Protein AF-A0A354J0E9-F1 (afdb_monomer_lite)

Structure (mmCIF, N/CA/C/O backbone):
data_AF-A0A354J0E9-F1
#
_entry.id   AF-A0A354J0E9-F1
#
loop_
_atom_site.group_PDB
_atom_site.id
_atom_site.type_symbol
_atom_site.label_atom_id
_atom_site.label_alt_id
_atom_site.label_comp_id
_atom_site.label_asym_id
_atom_site.label_entity_id
_atom_site.label_seq_id
_atom_site.pdbx_PDB_ins_code
_atom_site.Cartn_x
_atom_site.Cartn_y
_atom_site.Cartn_z
_atom_site.occupancy
_atom_site.B_iso_or_equiv
_atom_site.auth_seq_id
_atom_site.auth_comp_id
_atom_site.auth_asym_id
_atom_site.auth_atom_id
_atom_site.pdbx_PDB_model_num
ATOM 1 N N . ALA A 1 1 ? 22.293 -32.552 2.836 1.00 43.09 1 ALA A N 1
ATOM 2 C CA . ALA A 1 1 ? 20.929 -32.004 2.732 1.00 43.09 1 ALA A CA 1
ATOM 3 C C . ALA A 1 1 ? 20.400 -31.804 4.140 1.00 43.09 1 ALA A C 1
ATOM 5 O O . ALA A 1 1 ? 20.319 -32.776 4.877 1.00 43.09 1 ALA A O 1
ATOM 6 N N . THR A 1 2 ? 20.092 -30.565 4.510 1.00 33.94 2 THR A N 1
ATOM 7 C CA . THR A 1 2 ? 19.460 -30.246 5.795 1.00 33.94 2 THR A CA 1
ATOM 8 C C . THR A 1 2 ? 18.425 -29.159 5.519 1.00 33.94 2 THR A C 1
ATOM 10 O O . THR A 1 2 ? 18.826 -28.030 5.237 1.00 33.94 2 THR A O 1
ATOM 13 N N . PRO A 1 3 ? 17.114 -29.452 5.519 1.00 43.84 3 PRO A N 1
ATOM 14 C CA . PRO A 1 3 ? 16.103 -28.412 5.483 1.00 43.84 3 PRO A CA 1
ATOM 15 C C . PRO A 1 3 ? 15.798 -28.003 6.928 1.00 43.84 3 PRO A C 1
ATOM 17 O O . PRO A 1 3 ? 15.348 -28.819 7.727 1.00 43.84 3 PRO A O 1
ATOM 20 N N . ALA A 1 4 ? 16.067 -26.748 7.284 1.00 33.78 4 ALA A N 1
ATOM 21 C CA . ALA A 1 4 ? 15.714 -26.200 8.590 1.00 33.78 4 ALA A CA 1
ATOM 22 C C . ALA A 1 4 ? 14.626 -25.123 8.451 1.00 33.78 4 ALA A C 1
ATOM 24 O O . ALA A 1 4 ? 14.905 -23.964 8.167 1.00 33.78 4 ALA A O 1
ATOM 25 N N . VAL A 1 5 ? 13.398 -25.592 8.699 1.00 41.91 5 VAL A N 1
ATOM 26 C CA . VAL A 1 5 ? 12.271 -24.946 9.395 1.00 41.91 5 VAL A CA 1
ATOM 27 C C . VAL A 1 5 ? 11.585 -23.728 8.741 1.00 41.91 5 VAL A C 1
ATOM 29 O O . VAL A 1 5 ? 12.119 -22.620 8.763 1.00 41.91 5 VAL A O 1
ATOM 32 N N . PRO A 1 6 ? 10.319 -23.871 8.297 1.00 40.91 6 PRO A N 1
ATOM 33 C CA . PRO A 1 6 ? 9.409 -22.741 8.181 1.00 40.91 6 PRO A CA 1
ATOM 34 C C . PRO A 1 6 ? 8.894 -22.376 9.581 1.00 40.91 6 PRO A C 1
ATOM 36 O O . PRO A 1 6 ? 8.433 -23.239 10.324 1.00 40.91 6 PRO A O 1
ATOM 39 N N . THR A 1 7 ? 8.933 -21.101 9.957 1.00 41.53 7 THR A N 1
ATOM 40 C CA . THR A 1 7 ? 8.170 -20.601 11.110 1.00 41.53 7 THR A CA 1
ATOM 41 C C . THR A 1 7 ? 6.913 -19.884 10.617 1.00 41.53 7 THR A C 1
ATOM 43 O O . THR A 1 7 ? 6.987 -18.714 10.242 1.00 41.53 7 THR A O 1
ATOM 46 N N . PRO A 1 8 ? 5.728 -20.523 10.626 1.00 56.34 8 PRO A N 1
ATOM 47 C CA . PRO A 1 8 ? 4.471 -19.811 10.501 1.00 56.34 8 PRO A CA 1
ATOM 48 C C . PRO A 1 8 ? 3.958 -19.532 11.913 1.00 56.34 8 PRO A C 1
ATOM 50 O O . PRO A 1 8 ? 3.307 -20.367 12.519 1.00 56.34 8 PRO A O 1
ATOM 53 N N . ASN A 1 9 ? 4.296 -18.376 12.475 1.00 39.69 9 ASN A N 1
ATOM 54 C CA . ASN A 1 9 ? 3.546 -17.824 13.607 1.00 39.69 9 ASN A CA 1
ATOM 55 C C . ASN A 1 9 ? 3.661 -16.299 13.605 1.00 39.69 9 ASN A C 1
ATOM 57 O O . ASN A 1 9 ? 4.113 -15.659 14.549 1.00 39.69 9 ASN A O 1
ATOM 61 N N . THR A 1 10 ? 3.234 -15.700 12.494 1.00 48.44 10 THR A N 1
ATOM 62 C CA . THR A 1 10 ? 2.504 -14.437 12.621 1.00 48.44 10 THR A CA 1
ATOM 63 C C . THR A 1 10 ? 1.098 -14.855 13.036 1.00 48.44 10 THR A C 1
ATOM 65 O O . THR A 1 10 ? 0.554 -15.719 12.347 1.00 48.44 10 THR A O 1
ATOM 68 N N . PRO A 1 11 ? 0.505 -14.335 14.128 1.00 42.50 11 PRO A N 1
ATOM 69 C CA . PRO A 1 11 ? -0.902 -14.595 14.381 1.00 42.50 11 PRO A CA 1
ATOM 70 C C . PRO A 1 11 ? -1.644 -14.153 13.125 1.00 42.50 11 PRO A C 1
ATOM 72 O O . PRO A 1 11 ? -1.591 -12.972 12.769 1.00 42.50 11 PRO A O 1
ATOM 75 N N . ALA A 1 12 ? -2.233 -15.123 12.418 1.00 45.75 12 ALA A N 1
ATOM 76 C CA . ALA A 1 12 ? -3.107 -14.861 11.293 1.00 45.75 12 ALA A CA 1
ATOM 77 C C . ALA A 1 12 ? -4.057 -13.763 11.762 1.00 45.75 12 ALA A C 1
ATOM 79 O O . ALA A 1 12 ? -4.695 -13.896 12.811 1.00 45.75 12 ALA A O 1
ATOM 80 N N . ALA A 1 13 ? -4.027 -12.619 11.079 1.00 51.25 13 ALA A N 1
ATOM 81 C CA . ALA A 1 13 ? -4.948 -11.548 11.383 1.00 51.25 13 ALA A CA 1
ATOM 82 C C . ALA A 1 13 ? -6.335 -12.161 11.218 1.00 51.25 13 ALA A C 1
ATOM 84 O O . ALA A 1 13 ? -6.721 -12.495 10.101 1.00 51.25 13 ALA A O 1
ATOM 85 N N . ALA A 1 14 ? -7.031 -12.398 12.333 1.00 47.44 14 ALA A N 1
ATOM 86 C CA . ALA A 1 14 ? -8.432 -12.760 12.269 1.00 47.44 14 ALA A CA 1
ATOM 87 C C . ALA A 1 14 ? -9.089 -11.722 11.346 1.00 47.44 14 ALA A C 1
ATOM 89 O O . ALA A 1 14 ? -8.815 -10.525 11.542 1.00 47.44 14 ALA A O 1
ATOM 90 N N . PRO A 1 15 ? -9.842 -12.157 10.316 1.00 51.50 15 PRO A N 1
ATOM 91 C CA . PRO A 1 15 ? -10.524 -11.232 9.430 1.00 51.50 15 PRO A CA 1
ATOM 92 C C . PRO A 1 15 ? -11.292 -10.259 10.308 1.00 51.50 15 PRO A C 1
ATOM 94 O O . PRO A 1 15 ? -11.805 -10.651 11.363 1.00 51.50 15 PRO A O 1
ATOM 97 N N . LEU A 1 16 ? -11.294 -8.984 9.922 1.00 54.38 16 LEU A N 1
ATOM 98 C CA . LEU A 1 16 ? -12.071 -7.999 10.654 1.00 54.38 16 LEU A CA 1
ATOM 99 C C . LEU A 1 16 ? -13.468 -8.577 10.846 1.00 54.38 16 LEU A C 1
ATOM 101 O O . LEU A 1 16 ? -14.073 -8.966 9.841 1.00 54.38 16 LEU A O 1
ATOM 105 N N . PRO A 1 17 ? -13.979 -8.680 12.090 1.00 51.22 17 PRO A N 1
ATOM 106 C CA . PRO A 1 17 ? -15.407 -8.873 12.246 1.00 51.22 17 PRO A CA 1
ATOM 107 C C . PRO A 1 17 ? -16.041 -7.778 11.399 1.00 51.22 17 PRO A C 1
ATOM 109 O O . PRO A 1 17 ? -15.615 -6.626 11.525 1.00 51.22 17 PRO A O 1
ATOM 112 N N . LEU A 1 18 ? -16.927 -8.185 10.476 1.00 50.62 18 LEU A N 1
ATOM 113 C CA . LEU A 1 18 ? -17.635 -7.311 9.541 1.00 50.62 18 LEU A CA 1
ATOM 114 C C . LEU A 1 18 ? -17.882 -5.987 10.247 1.00 50.62 18 LEU A C 1
ATOM 116 O O . LEU A 1 18 ? -18.626 -5.940 11.230 1.00 50.62 18 LEU A O 1
ATOM 120 N N . LEU A 1 19 ? -17.125 -4.965 9.842 1.00 54.81 19 LEU A N 1
ATOM 121 C CA . LEU A 1 19 ? -17.170 -3.685 10.522 1.00 54.81 19 LEU A CA 1
ATOM 122 C C . LEU A 1 19 ? -18.641 -3.247 10.464 1.00 54.81 19 LEU A C 1
ATOM 124 O O . LEU A 1 19 ? -19.225 -3.299 9.378 1.00 54.81 19 LEU A O 1
ATOM 128 N N . PRO A 1 20 ? -19.281 -2.915 11.601 1.00 50.53 20 PRO A N 1
ATOM 129 C CA . PRO A 1 20 ? -20.695 -2.562 11.605 1.00 50.53 20 PRO A CA 1
ATOM 130 C C . PRO A 1 20 ? -20.947 -1.416 10.609 1.00 50.53 20 PRO A C 1
ATOM 132 O O . PRO A 1 20 ? -20.000 -0.694 10.281 1.00 50.53 20 PRO A O 1
ATOM 135 N N . PRO A 1 21 ? -22.200 -1.172 10.173 1.00 50.66 21 PRO A N 1
ATOM 136 C CA . PRO A 1 21 ? -22.560 -0.139 9.183 1.00 50.66 21 PRO A CA 1
ATOM 137 C C . PRO A 1 21 ? -22.254 1.320 9.608 1.00 50.66 21 PRO A C 1
ATOM 139 O O . PRO A 1 21 ? -22.767 2.272 9.033 1.00 50.66 21 PRO A O 1
ATOM 142 N N . LEU A 1 22 ? -21.406 1.521 10.617 1.00 51.12 22 LEU A N 1
ATOM 143 C CA . LEU A 1 22 ? -20.948 2.798 11.153 1.00 51.12 22 LEU A CA 1
ATOM 144 C C . LEU A 1 22 ? -19.709 3.374 10.441 1.00 51.12 22 LEU A C 1
ATOM 146 O O . LEU A 1 22 ? -19.267 4.466 10.800 1.00 51.12 22 LEU A O 1
ATOM 150 N N . LEU A 1 23 ? -19.156 2.691 9.437 1.00 57.31 23 LEU A N 1
ATOM 151 C CA . LEU A 1 23 ? -18.062 3.192 8.601 1.00 57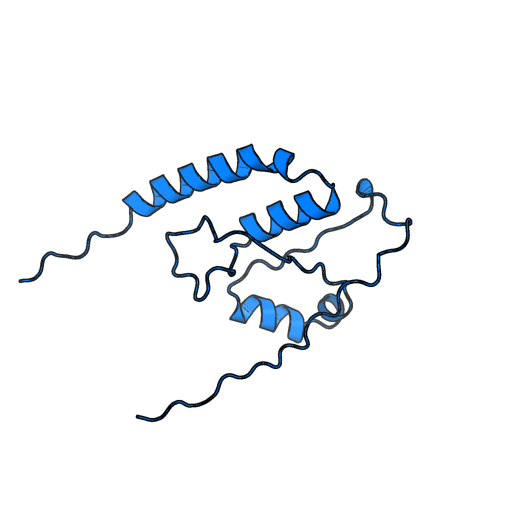.31 23 LEU A CA 1
ATOM 152 C C . LEU A 1 23 ? -18.564 3.459 7.190 1.00 57.31 23 LEU A C 1
ATOM 154 O O . LEU A 1 23 ? -18.239 2.764 6.235 1.00 57.31 23 LEU A O 1
ATOM 158 N N . LEU A 1 24 ? -19.353 4.517 7.085 1.00 67.00 24 LEU A N 1
ATOM 159 C CA . LEU A 1 24 ? -19.389 5.314 5.873 1.00 67.00 24 LEU A CA 1
ATOM 160 C C . LEU A 1 24 ? -17.940 5.487 5.348 1.00 67.00 24 LEU A C 1
ATOM 162 O O . LEU A 1 24 ? -17.097 5.932 6.142 1.00 67.00 24 LEU A O 1
ATOM 166 N N . PRO A 1 25 ? -17.611 5.096 4.098 1.00 67.25 25 PRO A N 1
ATOM 167 C CA . PRO A 1 25 ? -16.246 5.157 3.565 1.00 67.25 25 PRO A CA 1
ATOM 168 C C . PRO A 1 25 ? -15.558 6.506 3.813 1.00 67.25 25 PRO A C 1
ATOM 170 O O . PRO A 1 25 ? -14.380 6.552 4.159 1.00 67.25 25 PRO A O 1
ATOM 173 N N . GLU A 1 26 ? -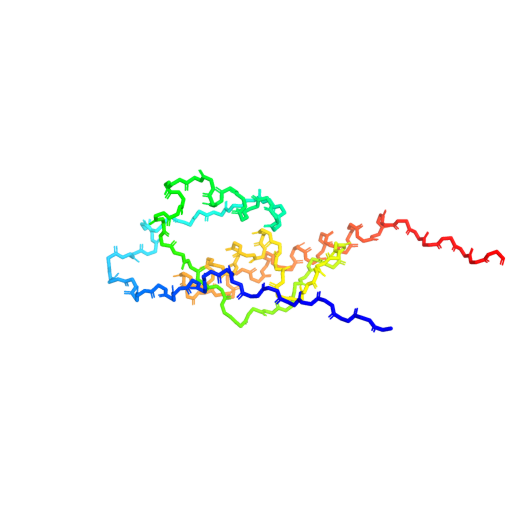16.317 7.602 3.775 1.00 74.44 26 GLU A N 1
ATOM 174 C CA . GLU A 1 26 ? -15.863 8.970 4.040 1.00 74.44 26 GLU A CA 1
ATOM 175 C C . GLU A 1 26 ? -15.355 9.231 5.473 1.00 74.44 26 GLU A C 1
ATOM 177 O O . GLU A 1 26 ? -14.718 10.251 5.734 1.00 74.44 26 GLU A O 1
ATOM 182 N N . ARG A 1 27 ? -15.615 8.328 6.424 1.00 79.56 27 ARG A N 1
ATOM 183 C CA . ARG A 1 27 ? -15.158 8.419 7.824 1.00 79.56 27 ARG A CA 1
ATOM 184 C C . ARG A 1 27 ? -14.080 7.393 8.164 1.00 79.56 27 ARG A C 1
ATOM 186 O O . ARG A 1 27 ? -13.546 7.428 9.277 1.00 79.56 27 ARG A O 1
ATOM 193 N N . LEU A 1 28 ? -13.753 6.493 7.238 1.00 85.94 28 LEU A N 1
ATOM 194 C CA . LEU A 1 28 ? -12.697 5.511 7.423 1.00 85.94 28 LEU A CA 1
ATOM 195 C C . LEU A 1 28 ? -11.324 6.154 7.191 1.00 85.94 28 LEU A C 1
ATOM 197 O O . LEU A 1 28 ? -11.129 6.959 6.286 1.00 85.94 28 LEU A O 1
ATOM 201 N N . ARG A 1 29 ? -10.342 5.775 8.014 1.00 88.75 29 ARG A N 1
ATOM 202 C CA . ARG A 1 29 ? -8.939 6.157 7.820 1.00 88.75 29 ARG A CA 1
ATOM 203 C C . ARG A 1 29 ? -8.105 4.908 7.612 1.00 88.75 29 ARG A C 1
ATOM 205 O O . ARG A 1 29 ? -7.967 4.098 8.527 1.00 88.75 29 ARG A O 1
ATOM 212 N N . LEU A 1 30 ? -7.532 4.782 6.421 1.00 91.12 30 LEU A N 1
ATOM 213 C CA . LEU A 1 30 ? -6.557 3.746 6.118 1.00 91.12 30 LEU A CA 1
ATOM 214 C C . LEU A 1 30 ? -5.170 4.200 6.590 1.00 91.12 30 LEU A C 1
ATOM 216 O O . LEU A 1 30 ? -4.684 5.257 6.195 1.00 91.12 30 LEU A O 1
ATOM 220 N N . VAL A 1 31 ? -4.528 3.391 7.432 1.00 93.19 31 VAL A N 1
ATOM 221 C CA . VAL A 1 31 ? -3.147 3.609 7.880 1.00 93.19 31 VAL A CA 1
ATOM 222 C C . VAL A 1 31 ? -2.256 2.574 7.205 1.00 93.19 31 VAL A C 1
ATOM 224 O O . VAL A 1 31 ? -2.431 1.376 7.417 1.00 93.19 31 VAL A O 1
ATOM 227 N N . VAL A 1 32 ? -1.287 3.034 6.412 1.00 93.38 32 VAL A N 1
ATOM 228 C CA . VAL A 1 32 ? -0.330 2.175 5.700 1.00 93.38 32 VAL A CA 1
ATOM 229 C C . VAL A 1 32 ? 1.065 2.366 6.291 1.00 93.38 32 VAL A C 1
ATOM 231 O O . VAL A 1 32 ? 1.527 3.492 6.465 1.00 93.38 32 VAL A O 1
ATOM 234 N N . LEU A 1 33 ? 1.746 1.265 6.614 1.00 92.81 33 LEU A N 1
ATOM 235 C CA . LEU A 1 33 ? 3.113 1.291 7.138 1.00 92.81 33 LEU A CA 1
ATOM 236 C C . LEU A 1 33 ? 4.121 1.115 5.999 1.00 92.81 33 LEU A C 1
ATOM 238 O O . LEU A 1 33 ? 4.365 -0.010 5.566 1.00 92.81 33 LEU A O 1
ATOM 242 N N . ASP A 1 34 ? 4.739 2.209 5.555 1.00 93.19 34 ASP A N 1
ATOM 243 C CA . ASP A 1 34 ? 5.743 2.164 4.490 1.00 93.19 34 ASP A CA 1
ATOM 244 C C . ASP A 1 34 ? 7.121 1.752 5.020 1.00 93.19 34 ASP A C 1
ATOM 246 O O . ASP A 1 34 ? 7.846 2.533 5.637 1.00 93.19 34 ASP A O 1
ATOM 250 N N . ALA A 1 35 ? 7.481 0.488 4.815 1.00 90.06 35 ALA A N 1
ATOM 251 C CA . ALA A 1 35 ? 8.828 -0.007 5.052 1.00 90.06 35 ALA A CA 1
ATOM 252 C C . ALA A 1 35 ? 9.034 -1.378 4.396 1.00 90.06 35 ALA A C 1
ATOM 254 O O . ALA A 1 35 ? 8.102 -2.021 3.924 1.00 90.06 35 ALA A O 1
ATOM 255 N N . THR A 1 36 ? 10.264 -1.899 4.462 1.00 87.88 36 THR A N 1
ATOM 256 C CA . THR A 1 36 ? 10.501 -3.318 4.151 1.00 87.88 36 THR A CA 1
ATOM 257 C C . THR A 1 36 ? 9.689 -4.222 5.082 1.00 87.88 36 THR A C 1
ATOM 259 O O . THR A 1 36 ? 9.492 -3.879 6.246 1.00 87.88 36 THR A O 1
ATOM 262 N N . TRP A 1 37 ? 9.318 -5.425 4.629 1.00 83.88 37 TRP A N 1
ATOM 263 C CA . TRP A 1 37 ? 8.547 -6.408 5.412 1.00 83.88 37 TRP A CA 1
ATOM 264 C C . TRP A 1 37 ? 9.035 -6.604 6.850 1.00 83.88 37 TRP A C 1
ATOM 266 O O . TRP A 1 37 ? 8.257 -6.636 7.801 1.00 83.88 37 TRP A O 1
ATOM 276 N N . ARG A 1 38 ? 10.355 -6.726 7.036 1.00 87.00 38 ARG A N 1
ATOM 277 C CA . ARG A 1 38 ? 10.949 -6.872 8.372 1.00 87.00 38 ARG A CA 1
ATOM 278 C C . ARG A 1 38 ? 10.741 -5.618 9.225 1.00 87.00 38 ARG A C 1
ATOM 280 O O . ARG A 1 38 ? 10.459 -5.735 10.414 1.00 87.00 38 ARG A O 1
ATOM 287 N N . LYS A 1 39 ? 10.896 -4.432 8.634 1.00 91.94 39 LYS A N 1
ATOM 288 C CA . LYS A 1 39 ? 10.744 -3.149 9.327 1.00 91.94 39 LYS A CA 1
ATOM 289 C C . LYS A 1 39 ? 9.275 -2.846 9.634 1.00 91.94 39 LYS A C 1
ATOM 291 O O . LYS A 1 39 ? 8.995 -2.479 10.768 1.00 91.94 39 LYS A O 1
ATOM 296 N N . SER A 1 40 ? 8.347 -3.062 8.700 1.00 92.31 40 SER A N 1
ATOM 297 C CA . SER A 1 40 ? 6.910 -2.827 8.914 1.00 92.31 40 SER A CA 1
ATOM 298 C C . SER A 1 40 ? 6.349 -3.725 10.015 1.00 92.31 40 SER A C 1
ATOM 300 O O . SER A 1 40 ? 5.718 -3.230 10.949 1.00 92.31 40 SER A O 1
ATOM 302 N N . ARG A 1 41 ? 6.702 -5.019 10.010 1.00 89.62 41 ARG A N 1
ATOM 303 C CA . ARG A 1 41 ? 6.371 -5.936 11.112 1.00 89.62 41 ARG A CA 1
ATOM 304 C C . ARG A 1 41 ? 6.956 -5.467 12.440 1.00 89.62 41 ARG A C 1
ATOM 306 O O . ARG A 1 41 ? 6.237 -5.442 13.434 1.00 89.62 41 ARG A O 1
ATOM 313 N N . LYS A 1 42 ? 8.225 -5.045 12.464 1.00 93.50 42 LYS A N 1
ATOM 314 C CA . LYS A 1 42 ? 8.859 -4.517 13.681 1.00 93.50 42 LYS A CA 1
ATOM 315 C C . LYS A 1 42 ? 8.134 -3.272 14.207 1.00 93.50 42 LYS A C 1
ATOM 317 O O . LYS A 1 42 ? 7.875 -3.209 15.402 1.00 93.50 42 LYS A O 1
ATOM 322 N N . MET A 1 43 ? 7.771 -2.321 13.343 1.00 94.31 43 MET A N 1
ATOM 323 C CA . MET A 1 43 ? 7.004 -1.128 13.733 1.00 94.31 43 MET A CA 1
ATOM 324 C C . MET A 1 43 ? 5.659 -1.503 14.356 1.00 94.31 43 MET A C 1
ATOM 326 O O . MET A 1 43 ? 5.330 -1.003 15.430 1.00 94.31 43 MET A O 1
ATOM 330 N N . LEU A 1 44 ? 4.929 -2.437 13.737 1.00 92.88 44 LEU A N 1
ATOM 331 C CA . LEU A 1 44 ? 3.680 -2.955 14.288 1.00 92.88 44 LEU A CA 1
ATOM 332 C C . LEU A 1 44 ? 3.898 -3.605 15.660 1.00 92.88 44 LEU A C 1
ATOM 334 O O . LEU A 1 44 ? 3.142 -3.341 16.581 1.00 92.88 44 LEU A O 1
ATOM 338 N N . HIS A 1 45 ? 4.935 -4.428 15.829 1.00 92.06 45 HIS A N 1
ATOM 339 C CA . HIS A 1 45 ? 5.175 -5.139 17.091 1.00 92.06 45 HIS A CA 1
ATOM 340 C C . HIS A 1 45 ? 5.574 -4.199 18.234 1.00 92.06 45 HIS A C 1
ATOM 342 O O . HIS A 1 45 ? 5.174 -4.422 19.376 1.00 92.06 45 HIS A O 1
ATOM 348 N N . LEU A 1 46 ? 6.356 -3.160 17.931 1.00 95.44 46 LEU A N 1
ATOM 349 C CA . LEU A 1 46 ? 6.888 -2.233 18.929 1.00 95.44 46 LEU A CA 1
ATOM 350 C C . LEU A 1 46 ? 5.911 -1.125 19.332 1.00 95.44 46 LEU A C 1
ATOM 352 O O . LEU A 1 46 ? 6.107 -0.525 20.383 1.00 95.44 46 LEU A O 1
ATOM 356 N N . ASN A 1 47 ? 4.881 -0.839 18.534 1.00 95.69 47 ASN A N 1
ATOM 357 C CA . ASN A 1 47 ? 3.950 0.253 18.807 1.00 95.69 47 ASN A CA 1
ATOM 358 C C . ASN A 1 47 ? 2.599 -0.282 19.334 1.00 95.69 47 ASN A C 1
ATOM 360 O O . ASN A 1 47 ? 1.821 -0.842 18.559 1.00 95.69 47 ASN A O 1
ATOM 364 N N . PRO A 1 48 ? 2.273 -0.098 20.631 1.00 93.56 48 PRO A N 1
ATOM 365 C CA . PRO A 1 48 ? 1.010 -0.559 21.208 1.00 93.56 48 PRO A CA 1
ATOM 366 C C . PRO A 1 48 ? -0.235 0.004 20.518 1.00 93.56 48 PRO A C 1
ATOM 368 O O . PRO A 1 48 ? -1.194 -0.739 20.342 1.00 93.56 48 PRO A O 1
ATOM 371 N N . VAL A 1 49 ? -0.203 1.268 20.081 1.00 92.94 49 VAL A N 1
ATOM 372 C CA . VAL A 1 49 ? -1.333 1.913 19.395 1.00 92.94 49 VAL A CA 1
ATOM 373 C C . VAL A 1 49 ? -1.583 1.243 18.047 1.00 92.94 49 VAL A C 1
ATOM 375 O O . VAL A 1 49 ? -2.714 0.879 17.751 1.00 92.94 49 VAL A O 1
ATOM 378 N N . LEU A 1 50 ? -0.530 0.984 17.261 1.00 91.94 50 LEU A N 1
ATOM 379 C CA . LEU A 1 50 ? -0.674 0.296 15.970 1.00 91.94 50 LEU A CA 1
ATOM 380 C C . LEU A 1 50 ? -1.214 -1.133 16.123 1.00 91.94 50 LEU A C 1
ATOM 382 O O . LEU A 1 50 ? -1.971 -1.584 15.270 1.00 91.94 50 LEU A O 1
ATOM 386 N N . ARG A 1 51 ? -0.867 -1.843 17.206 1.00 91.19 51 ARG A N 1
ATOM 387 C CA . ARG A 1 51 ? -1.385 -3.202 17.468 1.00 91.19 51 ARG A CA 1
ATOM 388 C C . ARG A 1 51 ? -2.873 -3.239 17.794 1.00 91.19 51 ARG A C 1
ATOM 390 O O . ARG A 1 51 ? -3.492 -4.279 17.596 1.00 91.19 51 ARG A O 1
ATOM 397 N N . GLN A 1 52 ? -3.416 -2.146 18.322 1.00 89.75 52 GLN A N 1
ATOM 398 C CA . GLN A 1 52 ? -4.832 -2.034 18.672 1.00 89.75 52 GLN A CA 1
ATOM 399 C C . GLN A 1 52 ? -5.707 -1.687 17.463 1.00 89.75 52 GLN A C 1
ATOM 401 O O . GLN A 1 52 ? -6.926 -1.826 17.542 1.00 89.75 52 GLN A O 1
ATOM 406 N N . LEU A 1 53 ? -5.111 -1.239 16.352 1.00 89.81 53 LEU A N 1
ATOM 407 C CA . LEU A 1 53 ? -5.874 -0.867 15.167 1.00 89.81 53 LEU A CA 1
ATOM 408 C C . LEU A 1 53 ? -6.506 -2.098 14.490 1.00 89.81 53 LEU A C 1
ATOM 410 O O . LEU A 1 53 ? -5.873 -3.157 14.407 1.00 89.81 53 LEU A O 1
ATOM 414 N N . PRO A 1 54 ? -7.732 -1.958 13.949 1.00 88.31 54 PRO A N 1
ATOM 415 C CA . PRO A 1 54 ? -8.324 -2.971 13.084 1.00 88.31 54 PRO A CA 1
ATOM 416 C C . PRO A 1 54 ? -7.427 -3.226 11.858 1.00 88.31 54 PRO A C 1
ATOM 418 O O . PRO A 1 54 ? -6.872 -2.297 11.274 1.00 88.31 54 PRO A O 1
ATOM 421 N N . ARG A 1 55 ? -7.278 -4.498 11.466 1.00 87.88 55 ARG A N 1
ATOM 422 C CA . ARG A 1 55 ? -6.420 -4.945 10.356 1.00 87.88 55 ARG A CA 1
ATOM 423 C C . ARG A 1 55 ? -7.233 -5.328 9.126 1.00 87.88 55 ARG A C 1
ATOM 425 O O . ARG A 1 55 ? -7.881 -6.363 9.148 1.00 87.88 55 ARG A O 1
ATOM 432 N N . LEU A 1 56 ? -7.136 -4.570 8.041 1.00 87.44 56 LEU A N 1
ATOM 433 C CA . LEU A 1 56 ? -7.685 -4.992 6.751 1.00 87.44 56 LEU A CA 1
ATOM 434 C C . LEU A 1 56 ? -6.807 -6.100 6.149 1.00 87.44 56 LEU A C 1
ATOM 436 O O . LEU A 1 56 ? -5.610 -5.895 5.947 1.00 87.44 56 LEU A O 1
ATOM 440 N N . ALA A 1 57 ? -7.392 -7.267 5.885 1.00 87.00 57 ALA A N 1
ATOM 441 C CA . ALA A 1 57 ? -6.715 -8.352 5.183 1.00 87.00 57 ALA A CA 1
ATOM 442 C C . ALA A 1 57 ? -6.937 -8.206 3.673 1.00 87.00 57 ALA A C 1
ATOM 444 O O . ALA A 1 57 ? -8.076 -8.103 3.229 1.00 87.00 57 ALA A O 1
ATOM 445 N N . LEU A 1 58 ? -5.854 -8.220 2.895 1.00 86.50 58 LEU A N 1
ATOM 446 C CA . LEU A 1 58 ? -5.921 -8.292 1.438 1.00 86.50 58 LEU A CA 1
ATOM 447 C C . LEU A 1 58 ? -5.848 -9.767 1.025 1.00 86.50 58 LEU A C 1
ATOM 449 O O . LEU A 1 58 ? -4.781 -10.375 1.096 1.00 86.50 58 LEU A O 1
ATOM 453 N N . SER A 1 59 ? -6.984 -10.349 0.651 1.00 78.75 59 SER A N 1
ATOM 454 C CA . SER A 1 59 ? -7.095 -11.739 0.186 1.00 78.75 59 SER A CA 1
ATOM 455 C C . SER A 1 59 ? -7.112 -11.814 -1.339 1.00 78.75 59 SER A C 1
ATOM 457 O O . SER A 1 59 ? -7.582 -10.882 -1.983 1.00 78.75 59 SER A O 1
ATOM 459 N N . ASP A 1 60 ? -6.612 -12.917 -1.903 1.00 79.31 60 ASP A N 1
ATOM 460 C CA . ASP A 1 60 ? -6.650 -13.207 -3.348 1.00 79.31 60 ASP A CA 1
ATOM 461 C C . ASP A 1 60 ? -6.027 -12.107 -4.228 1.00 79.31 60 ASP A C 1
ATOM 463 O O . ASP A 1 60 ? -6.541 -11.744 -5.287 1.00 79.31 60 ASP A O 1
ATOM 467 N N . MET A 1 61 ? -4.903 -11.545 -3.771 1.00 86.00 61 MET A N 1
ATOM 468 C CA . MET A 1 61 ? -4.199 -10.484 -4.491 1.00 86.00 61 MET A CA 1
ATOM 469 C C . MET A 1 61 ? -3.477 -11.012 -5.736 1.00 86.00 61 MET A C 1
ATOM 471 O O . MET A 1 61 ? -2.868 -12.086 -5.682 1.00 86.00 61 MET A O 1
ATOM 475 N N . PRO A 1 62 ? -3.500 -10.254 -6.850 1.00 83.81 62 PRO A N 1
ATOM 476 C CA . PRO A 1 62 ? -2.729 -10.604 -8.031 1.00 83.81 62 PRO A CA 1
ATOM 477 C C . PRO A 1 62 ? -1.227 -10.526 -7.739 1.00 83.81 62 PRO A C 1
ATOM 479 O O . PRO A 1 62 ? -0.783 -9.919 -6.762 1.00 83.81 62 PRO A O 1
ATOM 482 N N . ALA A 1 63 ? -0.432 -11.128 -8.622 1.00 84.62 63 ALA A N 1
ATOM 483 C CA . ALA A 1 63 ? 1.015 -10.992 -8.556 1.00 84.62 63 ALA A CA 1
ATOM 484 C C . ALA A 1 63 ? 1.427 -9.516 -8.669 1.00 84.62 63 ALA A C 1
ATOM 486 O O . ALA A 1 63 ? 0.878 -8.773 -9.484 1.00 84.62 63 ALA A O 1
ATOM 487 N N . SER A 1 64 ? 2.429 -9.115 -7.886 1.00 85.88 64 SER A N 1
ATOM 488 C CA . SER A 1 64 ? 2.920 -7.736 -7.908 1.00 85.88 64 SER A CA 1
ATOM 489 C C . SER A 1 64 ? 3.430 -7.316 -9.298 1.00 85.88 64 SER A C 1
ATOM 491 O O . SER A 1 64 ? 4.193 -8.018 -9.969 1.00 85.88 64 SER A O 1
ATOM 493 N N . HIS A 1 65 ? 3.045 -6.110 -9.699 1.00 85.62 65 HIS A N 1
ATOM 494 C CA . HIS A 1 65 ? 3.546 -5.359 -10.843 1.00 85.62 65 HIS A CA 1
ATOM 495 C C . HIS A 1 65 ? 4.974 -4.837 -10.605 1.00 85.62 65 HIS A C 1
ATOM 497 O O . HIS A 1 65 ? 5.691 -4.517 -11.555 1.00 85.62 65 HIS A O 1
ATOM 503 N N . TYR A 1 66 ? 5.445 -4.786 -9.354 1.00 83.44 66 TYR A N 1
ATOM 504 C CA . TYR A 1 66 ? 6.751 -4.237 -8.989 1.00 83.44 66 TYR A CA 1
ATOM 505 C C . TYR A 1 66 ? 7.916 -5.212 -9.243 1.00 83.44 66 TYR A C 1
ATOM 507 O O . TYR A 1 66 ? 8.578 -5.706 -8.331 1.00 83.44 66 TYR A O 1
ATOM 515 N N . ARG A 1 67 ? 8.209 -5.465 -10.522 1.00 78.69 67 ARG A N 1
ATOM 516 C CA . ARG A 1 67 ? 9.149 -6.511 -10.982 1.00 78.69 67 ARG A CA 1
ATOM 517 C C . ARG A 1 67 ? 10.640 -6.191 -10.799 1.00 78.69 67 ARG A C 1
ATOM 519 O O . ARG A 1 67 ? 11.473 -7.081 -10.930 1.00 78.69 67 ARG A O 1
ATOM 526 N N . ILE A 1 68 ? 10.998 -4.939 -10.512 1.00 73.19 68 ILE A N 1
ATOM 527 C CA . ILE A 1 68 ? 12.405 -4.491 -10.412 1.00 73.19 68 ILE A CA 1
ATOM 528 C C . ILE A 1 68 ? 13.071 -4.978 -9.127 1.00 73.19 68 ILE A C 1
ATOM 530 O O . ILE A 1 68 ? 14.272 -5.245 -9.101 1.00 73.19 68 ILE A O 1
ATOM 534 N N . ARG A 1 69 ? 12.311 -5.080 -8.032 1.00 67.69 69 ARG A N 1
ATOM 535 C CA . ARG A 1 69 ? 12.821 -5.628 -6.776 1.00 67.69 69 ARG A CA 1
ATOM 536 C C . ARG A 1 69 ? 12.368 -7.069 -6.649 1.00 67.69 69 ARG A C 1
ATOM 538 O O . ARG A 1 69 ? 11.204 -7.375 -6.872 1.00 67.69 69 ARG A O 1
ATOM 545 N N . LYS A 1 70 ? 13.280 -7.952 -6.231 1.00 59.09 70 LYS A N 1
ATOM 546 C CA . LYS A 1 70 ? 12.920 -9.324 -5.859 1.00 59.09 70 LYS A CA 1
ATOM 547 C C . LYS A 1 70 ? 11.938 -9.290 -4.689 1.00 59.09 70 LYS A C 1
ATOM 549 O O . LYS A 1 70 ? 12.342 -9.119 -3.539 1.00 59.09 70 LYS A O 1
ATOM 554 N N . ALA A 1 71 ? 10.659 -9.468 -4.991 1.00 59.62 71 ALA A N 1
ATOM 555 C CA . ALA A 1 71 ? 9.681 -9.932 -4.028 1.00 59.62 71 ALA A CA 1
ATOM 556 C C . ALA A 1 71 ? 10.082 -11.354 -3.602 1.00 59.62 71 ALA A C 1
ATOM 558 O O . ALA A 1 71 ? 10.423 -12.188 -4.442 1.00 59.62 71 ALA A O 1
ATOM 559 N N . HIS A 1 72 ? 10.104 -11.637 -2.298 1.00 59.84 72 HIS A N 1
ATOM 560 C CA . HIS A 1 72 ? 10.456 -12.979 -1.817 1.00 59.84 72 HIS A CA 1
ATOM 561 C C . HIS A 1 72 ? 9.319 -13.992 -2.041 1.00 59.84 72 HIS A C 1
ATOM 563 O O . HIS A 1 72 ? 9.564 -15.192 -1.960 1.00 59.84 72 HIS A O 1
ATOM 569 N N . ALA A 1 73 ? 8.103 -13.517 -2.323 1.00 62.59 73 ALA A N 1
ATOM 570 C CA . ALA A 1 73 ? 6.929 -14.307 -2.677 1.00 62.59 73 ALA A CA 1
ATOM 571 C C . ALA A 1 73 ? 5.986 -13.462 -3.567 1.00 62.59 73 ALA A C 1
ATOM 573 O O . ALA A 1 73 ? 6.033 -12.232 -3.479 1.00 62.59 73 ALA A O 1
ATOM 574 N N . PRO A 1 74 ? 5.176 -14.081 -4.447 1.00 58.72 74 PRO A N 1
ATOM 575 C CA . PRO A 1 74 ? 4.359 -13.374 -5.444 1.00 58.72 74 PRO A CA 1
ATOM 576 C C . PRO A 1 74 ? 3.245 -12.496 -4.850 1.00 58.72 74 PRO A C 1
ATOM 578 O O . PRO A 1 74 ? 2.811 -11.552 -5.502 1.00 58.72 74 PRO A O 1
ATOM 581 N N . ASP A 1 75 ? 2.833 -12.772 -3.613 1.00 64.25 75 ASP A N 1
ATOM 582 C CA . ASP A 1 75 ? 1.847 -12.024 -2.824 1.00 64.25 75 ASP A CA 1
ATOM 583 C C . ASP A 1 75 ? 2.437 -10.784 -2.123 1.00 64.25 75 ASP A C 1
ATOM 585 O O . ASP A 1 75 ? 1.728 -10.032 -1.452 1.00 64.25 75 ASP A O 1
ATOM 589 N N . GLN A 1 76 ? 3.745 -10.541 -2.260 1.00 77.75 76 GLN A N 1
ATOM 590 C CA . GLN A 1 76 ? 4.401 -9.401 -1.629 1.00 77.75 76 GLN A CA 1
ATOM 591 C C . GLN A 1 76 ? 4.235 -8.130 -2.458 1.00 77.75 76 GLN A C 1
ATOM 593 O O . GLN A 1 76 ? 5.123 -7.734 -3.212 1.00 77.75 76 GLN A O 1
ATOM 598 N N . LEU A 1 77 ? 3.099 -7.475 -2.252 1.00 86.75 77 LEU A N 1
ATOM 599 C CA . LEU A 1 77 ? 2.775 -6.173 -2.821 1.00 86.75 77 LEU A CA 1
ATOM 600 C C . LEU A 1 77 ? 3.714 -5.065 -2.314 1.00 86.75 77 LEU A C 1
ATOM 602 O O . LEU A 1 77 ? 4.137 -5.053 -1.152 1.00 86.75 77 LEU A O 1
ATOM 606 N N . SER A 1 78 ? 4.004 -4.092 -3.174 1.00 89.69 78 SER A N 1
ATOM 607 C CA . SER A 1 78 ? 4.578 -2.808 -2.767 1.00 89.69 78 SER A CA 1
ATOM 608 C C . SER A 1 78 ? 3.579 -1.990 -1.940 1.00 89.69 78 SER A C 1
ATOM 610 O O . SER A 1 78 ? 2.372 -2.229 -1.975 1.00 89.69 78 SER A O 1
ATOM 612 N N . THR A 1 79 ? 4.066 -0.974 -1.222 1.00 91.00 79 THR A N 1
ATOM 613 C CA . THR A 1 79 ? 3.215 -0.051 -0.450 1.00 91.00 79 THR A CA 1
ATOM 614 C C . THR A 1 79 ? 2.136 0.607 -1.320 1.00 91.00 79 THR A C 1
ATOM 616 O O . THR A 1 79 ? 1.004 0.773 -0.869 1.00 91.00 79 THR A O 1
ATOM 619 N N . LEU A 1 80 ? 2.468 0.938 -2.576 1.00 93.44 80 LEU A N 1
ATOM 620 C CA . LEU A 1 80 ? 1.533 1.526 -3.539 1.00 93.44 80 LEU A CA 1
ATOM 621 C C . LEU A 1 80 ? 0.422 0.540 -3.902 1.00 93.44 80 LEU A C 1
ATOM 623 O O . LEU A 1 80 ? -0.754 0.880 -3.800 1.00 93.44 80 LEU A O 1
ATOM 627 N N . GLU A 1 81 ? 0.789 -0.683 -4.279 1.00 93.62 81 GLU A N 1
ATOM 628 C CA . GLU A 1 81 ? -0.176 -1.718 -4.660 1.00 93.62 81 GLU A CA 1
ATOM 629 C C . GLU A 1 81 ? -1.073 -2.101 -3.482 1.00 93.62 81 GLU A C 1
ATOM 631 O O . GLU A 1 81 ? -2.291 -2.163 -3.629 1.00 93.62 81 GLU A O 1
ATOM 636 N N . ALA A 1 82 ? -0.491 -2.286 -2.294 1.00 92.81 82 ALA A N 1
ATOM 637 C CA . ALA A 1 82 ? -1.240 -2.585 -1.079 1.00 92.81 82 ALA A CA 1
ATOM 638 C C . ALA A 1 82 ? -2.251 -1.474 -0.747 1.00 92.81 82 ALA A C 1
ATOM 640 O O . ALA A 1 82 ? -3.390 -1.769 -0.392 1.00 92.81 82 ALA A O 1
ATOM 641 N N . GLY A 1 83 ? -1.862 -0.203 -0.896 1.00 94.50 83 GLY A N 1
ATOM 642 C CA . GLY A 1 83 ? -2.758 0.937 -0.699 1.00 94.50 83 GLY A CA 1
ATOM 643 C C . GLY A 1 83 ? -3.891 0.988 -1.727 1.00 94.50 83 GLY A C 1
ATOM 644 O O . GLY A 1 83 ? -5.049 1.147 -1.348 1.00 94.50 83 GLY A O 1
ATOM 645 N N . ALA A 1 84 ? -3.579 0.805 -3.011 1.00 95.00 84 ALA A N 1
ATOM 646 C CA . ALA A 1 84 ? -4.568 0.823 -4.088 1.00 95.00 84 ALA A CA 1
ATOM 647 C C . ALA A 1 84 ? -5.588 -0.319 -3.955 1.00 95.00 84 ALA A C 1
ATOM 649 O O . ALA A 1 84 ? -6.793 -0.082 -4.030 1.00 95.00 84 ALA A O 1
ATOM 650 N N . HIS A 1 85 ? -5.127 -1.542 -3.679 1.00 93.62 85 HIS A N 1
ATOM 651 C CA . HIS A 1 85 ? -6.018 -2.6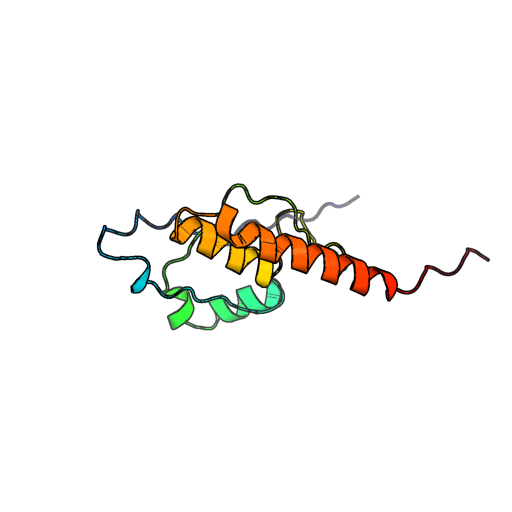78 -3.445 1.00 93.62 85 HIS A CA 1
ATOM 652 C C . HIS A 1 85 ? -6.874 -2.498 -2.188 1.00 93.62 85 HIS A C 1
ATOM 654 O O . HIS A 1 85 ? -8.064 -2.803 -2.222 1.00 93.62 85 HIS A O 1
ATOM 660 N N . ALA A 1 86 ? -6.305 -1.967 -1.100 1.00 92.69 86 ALA A N 1
ATOM 661 C CA . ALA A 1 86 ? -7.060 -1.673 0.116 1.00 92.69 86 ALA A CA 1
ATOM 662 C C . ALA A 1 86 ? -8.193 -0.674 -0.142 1.00 92.69 86 ALA A C 1
ATOM 664 O O . ALA A 1 86 ? -9.324 -0.911 0.279 1.00 92.69 86 ALA A O 1
ATOM 665 N N . LEU A 1 87 ? -7.909 0.417 -0.856 1.00 92.06 87 LEU A N 1
ATOM 666 C CA . LEU A 1 87 ? -8.930 1.403 -1.192 1.00 92.06 87 LEU A CA 1
ATOM 667 C C . LEU A 1 87 ? -9.994 0.826 -2.134 1.00 92.06 87 LEU A C 1
ATOM 669 O O . LEU A 1 87 ? -11.177 1.000 -1.870 1.00 92.06 87 LEU A O 1
ATOM 673 N N . GLY A 1 88 ? -9.600 0.059 -3.155 1.00 90.88 88 GLY A N 1
ATOM 674 C CA . GLY A 1 88 ? -10.546 -0.623 -4.042 1.00 90.88 88 GLY A CA 1
ATOM 675 C C . GLY A 1 88 ? -11.500 -1.568 -3.301 1.00 90.88 88 GLY A C 1
ATOM 676 O O . GLY A 1 88 ? -12.681 -1.624 -3.632 1.00 90.88 88 GLY A O 1
ATOM 677 N N . GLN A 1 89 ? -11.023 -2.271 -2.266 1.00 89.00 89 GLN A N 1
ATOM 678 C CA . GLN A 1 89 ? -11.876 -3.107 -1.410 1.00 89.00 89 GLN A CA 1
ATOM 679 C C . GLN A 1 89 ? -12.801 -2.286 -0.505 1.00 89.00 89 GLN A C 1
ATOM 681 O O . GLN A 1 89 ? -13.968 -2.633 -0.358 1.00 89.00 89 GLN A O 1
ATOM 686 N N . ILE A 1 90 ? -12.288 -1.211 0.103 1.00 87.56 90 ILE A N 1
ATOM 687 C CA . ILE A 1 90 ? -13.058 -0.325 0.989 1.00 87.56 90 ILE A CA 1
ATOM 688 C C . ILE A 1 90 ? -14.183 0.380 0.225 1.00 87.56 90 ILE A C 1
ATOM 690 O O . ILE A 1 90 ? -15.297 0.488 0.728 1.00 87.56 90 ILE A O 1
ATOM 694 N N . GLU A 1 91 ? -13.880 0.885 -0.969 1.00 88.25 91 GLU A N 1
ATOM 695 C CA . GLU A 1 91 ? -14.818 1.647 -1.796 1.00 88.25 91 GLU A CA 1
ATOM 696 C C . GLU A 1 91 ? -15.742 0.741 -2.624 1.00 88.25 91 GLU A C 1
ATOM 698 O O . GLU A 1 91 ? -16.756 1.207 -3.135 1.00 88.25 91 GLU A O 1
ATOM 703 N N . GLY A 1 92 ? -15.408 -0.547 -2.762 1.00 88.19 92 GLY A N 1
ATOM 704 C CA . GLY A 1 92 ? -16.128 -1.474 -3.636 1.00 88.19 92 GLY A CA 1
ATOM 705 C C . GLY A 1 92 ? -15.917 -1.200 -5.130 1.00 88.19 92 GLY A C 1
ATOM 706 O O . GLY A 1 92 ? -16.680 -1.700 -5.953 1.00 88.19 92 GLY A O 1
ATOM 707 N N . ASP A 1 93 ? -14.889 -0.425 -5.487 1.00 90.25 93 ASP A N 1
ATOM 708 C CA . ASP A 1 93 ? -14.567 -0.033 -6.860 1.00 90.25 93 ASP A CA 1
ATOM 709 C C . ASP A 1 93 ? -13.066 -0.201 -7.137 1.00 90.25 93 ASP A C 1
ATOM 711 O O . ASP A 1 93 ? -12.270 0.738 -7.135 1.00 90.25 93 ASP A O 1
ATOM 715 N N . ALA A 1 94 ? -12.656 -1.447 -7.378 1.00 89.94 94 ALA A N 1
ATOM 716 C CA . ALA A 1 94 ? -11.280 -1.749 -7.763 1.00 89.94 94 ALA A CA 1
ATOM 717 C C . ALA A 1 94 ? -10.906 -1.156 -9.137 1.00 89.94 94 ALA A C 1
ATOM 719 O O . ALA A 1 94 ? -9.738 -0.839 -9.374 1.00 89.94 94 ALA A O 1
ATOM 720 N N . ALA A 1 95 ? -11.882 -0.983 -10.038 1.00 93.69 95 ALA A N 1
ATOM 721 C CA . ALA A 1 95 ? -11.652 -0.491 -11.394 1.00 93.69 95 ALA A CA 1
ATOM 722 C C . ALA A 1 95 ? -11.199 0.976 -11.404 1.00 93.69 95 ALA A C 1
ATOM 724 O O . ALA A 1 95 ? -10.373 1.354 -12.240 1.00 93.69 95 ALA A O 1
ATOM 725 N N . ARG A 1 96 ? -11.641 1.774 -10.424 1.00 94.75 96 ARG A N 1
ATOM 726 C CA . ARG A 1 96 ? -11.185 3.153 -10.194 1.00 94.75 96 ARG A CA 1
ATOM 727 C C . ARG A 1 96 ? -9.663 3.301 -10.144 1.00 94.75 96 ARG A C 1
ATOM 729 O O . ARG A 1 96 ? -9.133 4.336 -10.545 1.00 94.75 96 ARG A O 1
ATOM 736 N N . TYR A 1 97 ? -8.953 2.272 -9.681 1.00 95.56 97 TYR A N 1
ATOM 737 C CA . TYR A 1 97 ? -7.499 2.289 -9.512 1.00 95.56 97 TYR A CA 1
ATOM 738 C C . TYR A 1 97 ? -6.728 1.741 -10.721 1.00 95.56 97 TYR A C 1
ATOM 740 O O . TYR A 1 97 ? -5.500 1.811 -10.736 1.00 95.56 97 TYR A O 1
ATOM 748 N N . ALA A 1 98 ? -7.400 1.255 -11.770 1.00 94.75 98 ALA A N 1
ATOM 749 C CA . ALA A 1 98 ? -6.733 0.744 -12.970 1.00 94.75 98 ALA A CA 1
ATOM 750 C C . ALA A 1 98 ? -5.774 1.761 -13.635 1.00 94.75 98 ALA A C 1
ATOM 752 O O . ALA A 1 98 ? -4.657 1.366 -13.981 1.00 94.75 98 ALA A O 1
ATOM 753 N N . PRO A 1 99 ? -6.106 3.068 -13.754 1.00 96.94 99 PRO A N 1
ATOM 754 C CA . PRO A 1 99 ? -5.170 4.056 -14.300 1.00 96.94 99 PRO A CA 1
ATOM 755 C C . PRO A 1 99 ? -3.894 4.223 -13.461 1.00 96.94 99 PRO A C 1
ATOM 757 O O . PRO A 1 99 ? -2.823 4.471 -14.014 1.00 96.94 99 PRO A O 1
ATOM 760 N N . LEU A 1 100 ? -3.987 4.058 -12.135 1.00 96.12 100 LEU A N 1
ATOM 761 C CA . LEU A 1 100 ? -2.829 4.110 -11.240 1.00 96.12 100 LEU A CA 1
ATOM 762 C C . LEU A 1 100 ? -1.888 2.930 -11.500 1.00 96.12 100 LEU A C 1
ATOM 764 O O . LEU A 1 100 ? -0.680 3.132 -11.608 1.00 96.12 100 LEU A O 1
ATOM 768 N N . PHE A 1 101 ? -2.433 1.719 -11.645 1.00 95.50 101 PHE A N 1
ATOM 769 C CA . PHE A 1 101 ? -1.635 0.539 -11.984 1.00 95.50 101 PHE A CA 1
ATOM 770 C C . PHE A 1 101 ? -0.996 0.660 -13.371 1.00 95.50 101 PHE A C 1
ATOM 772 O O . PHE A 1 101 ? 0.185 0.361 -13.514 1.00 95.50 101 PHE A O 1
ATOM 779 N N . ALA A 1 102 ? -1.712 1.200 -14.362 1.00 95.25 102 ALA A N 1
ATOM 780 C CA . ALA A 1 102 ? -1.152 1.452 -15.691 1.00 95.25 102 ALA A CA 1
ATOM 781 C C . ALA A 1 102 ? 0.024 2.448 -15.654 1.00 95.25 102 ALA A C 1
ATOM 783 O O . ALA A 1 102 ? 1.063 2.224 -16.277 1.00 95.25 102 ALA A O 1
ATOM 784 N N . ALA A 1 103 ? -0.105 3.536 -14.888 1.00 95.38 103 ALA A N 1
ATOM 785 C CA . ALA A 1 103 ? 0.991 4.480 -14.681 1.00 95.38 103 ALA A CA 1
ATOM 786 C C . ALA A 1 103 ? 2.172 3.829 -13.939 1.00 95.38 103 ALA A C 1
ATOM 788 O O . ALA A 1 103 ? 3.334 4.067 -14.281 1.00 95.38 103 ALA A O 1
ATOM 789 N N . PHE A 1 104 ? 1.882 2.981 -12.951 1.00 95.00 104 PHE A N 1
ATOM 790 C CA . PHE A 1 104 ? 2.894 2.244 -12.204 1.00 95.00 104 PHE A CA 1
ATOM 791 C C . PHE A 1 104 ? 3.659 1.253 -13.089 1.00 95.00 104 PHE A C 1
ATOM 793 O O . PHE A 1 104 ? 4.884 1.211 -13.013 1.00 95.00 104 PHE A O 1
ATOM 800 N N . ASP A 1 105 ? 2.983 0.537 -13.988 1.00 92.88 105 ASP A N 1
ATOM 801 C CA . ASP A 1 105 ? 3.625 -0.331 -14.982 1.00 92.88 105 ASP A CA 1
ATOM 802 C C . ASP A 1 105 ? 4.588 0.451 -15.882 1.00 92.88 105 ASP A C 1
ATOM 804 O O . ASP A 1 105 ? 5.719 0.016 -16.113 1.00 92.88 105 ASP A O 1
ATOM 808 N N . GLY A 1 106 ? 4.183 1.642 -16.335 1.00 92.31 106 GLY A N 1
ATOM 809 C CA . GLY A 1 106 ? 5.050 2.541 -17.099 1.00 92.31 106 GLY A CA 1
ATOM 810 C C . GLY A 1 106 ? 6.293 2.967 -16.312 1.00 92.31 106 GLY A C 1
ATOM 811 O O . GLY A 1 106 ? 7.411 2.896 -16.827 1.00 92.31 106 GLY A O 1
ATOM 812 N N . PHE A 1 107 ? 6.121 3.347 -15.043 1.00 92.62 107 PHE A N 1
ATOM 813 C CA . PHE A 1 107 ? 7.228 3.673 -14.140 1.00 92.62 107 PHE A CA 1
ATOM 814 C C . PHE A 1 107 ? 8.175 2.483 -13.933 1.00 92.62 107 PHE A C 1
ATOM 816 O O . PHE A 1 107 ? 9.396 2.640 -14.010 1.00 92.62 107 PHE A O 1
ATOM 823 N N . VAL A 1 108 ? 7.631 1.284 -13.711 1.00 90.75 108 VAL A N 1
ATOM 824 C CA . VAL A 1 108 ? 8.414 0.054 -13.556 1.00 90.75 108 VAL A CA 1
ATOM 825 C C . VAL A 1 108 ? 9.196 -0.252 -14.838 1.00 90.75 108 VAL A C 1
ATOM 827 O O . VAL A 1 108 ? 10.382 -0.571 -14.776 1.00 90.75 108 VAL A O 1
ATOM 830 N N . GLY A 1 109 ? 8.582 -0.095 -16.011 1.00 89.44 109 GLY A N 1
ATOM 831 C CA . GLY A 1 109 ? 9.266 -0.252 -17.295 1.00 89.44 109 GLY A CA 1
ATOM 832 C C . GLY A 1 109 ? 10.458 0.699 -17.449 1.00 89.44 109 GLY A C 1
ATOM 833 O O . GLY A 1 109 ? 11.550 0.266 -17.812 1.00 89.44 109 GLY A O 1
ATOM 834 N N . GLN A 1 110 ? 10.283 1.976 -17.098 1.00 89.12 110 GLN A N 1
ATOM 835 C CA . GLN A 1 110 ? 11.359 2.974 -17.149 1.00 89.12 110 GLN A CA 1
ATOM 836 C C . GLN A 1 110 ? 12.490 2.654 -16.168 1.00 89.12 110 GLN A C 1
ATOM 838 O O . GLN A 1 110 ? 13.660 2.710 -16.528 1.00 89.12 110 GLN A O 1
ATOM 843 N N . GLN A 1 111 ? 12.162 2.285 -14.930 1.00 88.31 111 GLN A N 1
ATOM 844 C CA . GLN A 1 111 ? 13.158 1.943 -13.913 1.00 88.31 111 GLN A CA 1
ATOM 845 C C . GLN A 1 111 ? 13.941 0.670 -14.260 1.00 88.31 111 GLN A C 1
ATOM 847 O O . GLN A 1 111 ? 15.141 0.600 -13.998 1.00 88.31 111 GLN A O 1
ATOM 852 N N . ALA A 1 112 ? 13.298 -0.317 -14.890 1.00 84.88 112 ALA A N 1
ATOM 853 C CA . ALA A 1 112 ? 13.971 -1.527 -15.354 1.00 84.88 112 ALA A CA 1
ATOM 854 C C . ALA A 1 112 ? 15.053 -1.232 -16.408 1.00 84.88 112 ALA A C 1
ATOM 856 O O . ALA A 1 112 ? 16.062 -1.931 -16.437 1.00 84.88 112 ALA A O 1
ATOM 857 N N . ALA A 1 113 ? 14.896 -0.175 -17.214 1.00 83.12 113 ALA A N 1
ATOM 858 C CA . ALA A 1 113 ? 15.900 0.241 -18.197 1.00 83.12 113 ALA A CA 1
ATOM 859 C C . ALA A 1 113 ? 17.202 0.771 -17.563 1.00 83.12 113 ALA A C 1
ATOM 861 O O . ALA A 1 113 ? 18.240 0.780 -18.220 1.00 83.12 113 ALA A O 1
ATOM 862 N N . TYR A 1 114 ? 17.167 1.184 -16.292 1.00 81.62 114 TYR A N 1
ATOM 863 C CA . TYR A 1 114 ? 18.348 1.633 -15.546 1.00 81.62 114 TYR A CA 1
ATOM 864 C C . TYR A 1 114 ? 19.034 0.510 -14.755 1.00 81.62 114 TYR A C 1
ATOM 866 O O . TYR A 1 114 ? 20.064 0.753 -14.123 1.00 81.62 114 TYR A O 1
ATOM 874 N N . LEU A 1 115 ? 18.487 -0.713 -14.756 1.00 73.31 115 LEU A N 1
ATOM 875 C CA . LEU A 1 115 ? 19.168 -1.847 -14.138 1.00 73.31 115 LEU A CA 1
ATOM 876 C C . LEU A 1 115 ? 20.415 -2.198 -14.962 1.00 73.31 115 LEU A C 1
ATOM 878 O O . LEU A 1 115 ? 20.316 -2.342 -16.182 1.00 73.31 115 LEU A O 1
ATOM 882 N N . PRO A 1 116 ? 21.587 -2.364 -14.324 1.00 69.06 116 PRO A N 1
ATOM 883 C CA . PRO A 1 116 ? 22.795 -2.743 -15.039 1.00 69.06 116 PRO A CA 1
ATOM 884 C C . PRO A 1 116 ? 22.578 -4.086 -15.741 1.00 69.06 116 PRO A C 1
ATOM 886 O O . PRO A 1 116 ? 22.159 -5.065 -15.117 1.00 69.06 116 PRO A O 1
ATOM 889 N N . HIS A 1 117 ? 22.865 -4.129 -17.043 1.00 65.81 11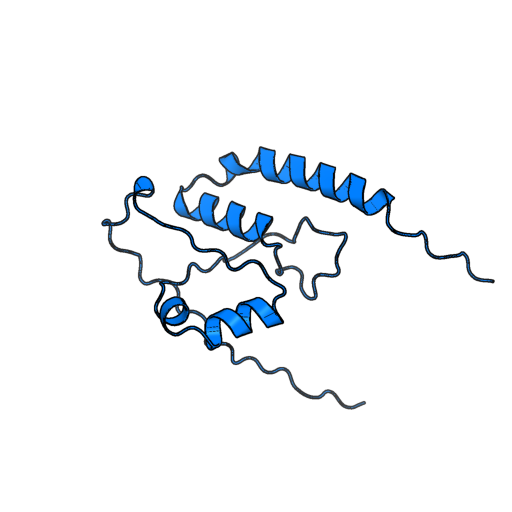7 HIS A N 1
ATOM 890 C CA . HIS A 1 117 ? 22.908 -5.384 -17.783 1.00 65.81 117 HIS A CA 1
ATOM 891 C C . HIS A 1 117 ? 24.004 -6.269 -17.166 1.00 65.81 117 HIS A C 1
ATOM 893 O O . HIS A 1 117 ? 25.100 -5.758 -16.905 1.00 65.81 117 HIS A O 1
ATOM 899 N N . PRO A 1 118 ? 23.745 -7.561 -16.890 1.00 62.22 118 PRO A N 1
ATOM 900 C CA . PRO A 1 118 ? 24.808 -8.458 -16.466 1.00 62.22 118 PRO A CA 1
ATOM 901 C C . PRO A 1 118 ? 25.916 -8.431 -17.520 1.00 62.22 118 PRO A C 1
ATOM 903 O O . PRO A 1 118 ? 25.641 -8.522 -18.715 1.00 62.22 118 PRO A O 1
ATOM 906 N N . LEU A 1 119 ? 27.164 -8.255 -17.080 1.00 59.34 119 LEU A N 1
ATOM 907 C CA . LEU A 1 119 ? 28.307 -8.342 -17.984 1.00 59.34 119 LEU A CA 1
ATOM 908 C C . LEU A 1 119 ? 28.273 -9.711 -18.687 1.00 59.34 119 LEU A C 1
ATOM 910 O O . LEU A 1 119 ? 27.963 -10.710 -18.025 1.00 59.34 119 LEU A O 1
ATOM 914 N N . PRO A 1 120 ? 28.562 -9.780 -20.000 1.00 65.00 120 PRO A N 1
ATOM 915 C CA . PRO A 1 120 ? 28.666 -11.061 -20.682 1.00 65.00 120 PRO A CA 1
ATOM 916 C C . PRO A 1 120 ? 29.730 -11.932 -19.992 1.00 65.00 120 PRO A C 1
ATOM 918 O O . PRO A 1 120 ? 30.701 -11.389 -19.451 1.00 65.00 120 PRO A O 1
ATOM 921 N N . PRO A 1 121 ? 29.551 -13.266 -19.965 1.00 68.25 121 PRO A N 1
ATOM 922 C CA . PRO A 1 121 ? 30.563 -14.159 -19.417 1.00 68.25 121 PRO A CA 1
ATOM 923 C C . PRO A 1 121 ? 31.880 -13.993 -20.191 1.00 68.25 121 PRO A C 1
ATOM 925 O O . PRO A 1 121 ? 31.858 -13.825 -21.411 1.00 68.25 121 PRO A O 1
ATOM 928 N N . ALA A 1 122 ? 32.991 -13.993 -19.448 1.00 70.06 122 ALA A N 1
ATOM 929 C CA . ALA A 1 122 ? 34.353 -13.923 -19.978 1.00 70.06 122 ALA A CA 1
ATOM 930 C C . ALA A 1 122 ? 34.727 -15.168 -20.792 1.00 70.06 122 ALA A C 1
ATOM 932 O O . ALA A 1 122 ? 34.224 -16.266 -20.451 1.00 70.06 122 ALA A O 1
#

pLDDT: mean 78.04, std 17.96, range [33.78, 96.94]

Sequence (122 aa):
ATPAVPTPNTPAAAPLPLLPPLLLPERLRLVVLDATWRKSRKMLHLNPVLRQLPRLALSDMPASHYRIRKAHAPDQLST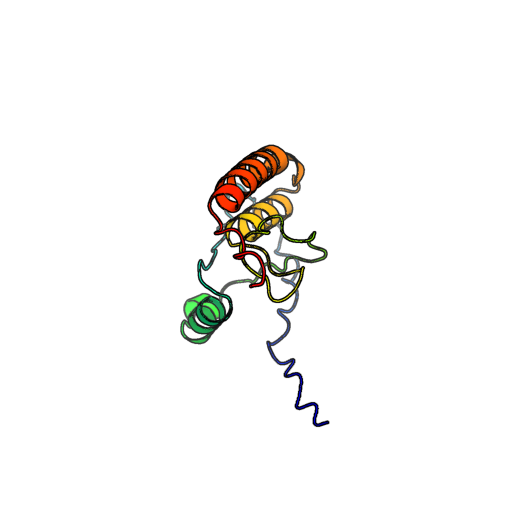LEAGAHALGQIEGDAARYAPLFAAFDGFVGQQAAYLPHPLPPA

Foldseek 3Di:
DDDDDDDPPPPPQDAFPPDPPPCPVVPDDDDFQADPPVVSVVVCVPDPVSVPDRDHDDPPDAFELQPPDDDVDRPDYHSQSVVLSSSCVSVVHSVVCVVVVVVVNVVSVVVNVPPDDPDPDD

Radius of gyration: 18.03 Å; chains: 1; bounding box: 57×41×42 Å

Secondary structure (DSSP, 8-state):
---------S---PPPP---TT--GGG-------S-HHHHHHHHHH-HHHHHS------SPPPPS-TTS--SSTT---HHHHHHHHHHHHHT-SGGGHHHHHHH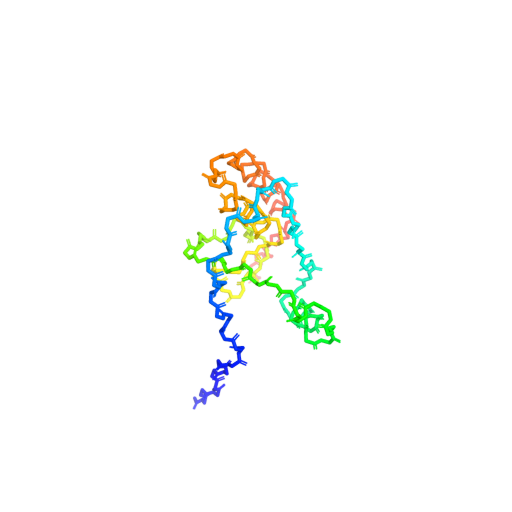HHHHHHHHTTSPPPPPP-